Protein AF-A0A7D9L7H8-F1 (afdb_monomer)

Solvent-accessible surface area (backbone atoms only — not comparable to full-atom values): 5708 Å² total; per-residue (Å²): 134,52,70,75,46,74,48,76,42,89,43,93,89,48,101,55,62,46,80,47,74,44,66,66,73,86,78,79,76,75,74,87,61,72,47,82,42,65,43,63,89,78,50,50,68,67,62,48,52,49,53,62,71,68,48,75,65,71,64,38,76,75,47,91,46,71,69,55,27,49,51,47,47,52,51,58,51,46,55,56,42,43,75,47,30,37,79,42,80,45,113

Sequence (91 aa):
NNIKQTKVIPNSINDHDIVMSILALKKCRPKPGYVSVRSLKHYNKDSFCEDISNASWSVINNFENVNDCLNAFDLLFNEILDQHAPIRKVK

Radius of gyration: 28.12 Å; Cα contacts (8 Å, |Δi|>4): 87; chains: 1; bounding box: 55×36×68 Å

Nearest PDB structures (foldseek):
  6ysc-assembly1_B  TM=4.073E-01  e=9.030E+00  Homo sapiens
  8y81-assembly1_E  TM=3.322E-01  e=7.945E+00  Rattus norvegicus

pLDDT: mean 92.65, std 6.56, range [63.53, 98.5]

Mean predicted aligned error: 10.91 Å

Foldseek 3Di:
DQWPDWDWADDPVDPGTDTDTDGDDDDDDPDDDKDKDWAQPQADPVVLVVLVVPFPLVVLVVDPDPVVSVVVCCVRNVVSCCVRTNIDIDD

Secondary structure (DSSP, 8-state):
--EEEEEEE--SSSSSPEEEEEE----PPPPPP-EEEE--TT--HHHHHHHHHHS-GGGGGG-SSHHHHHHHHHHHHHHHHHHHS-EEEE-

Organism: Paramuricea clavata (NCBI:txid317549)

Structure (mmCIF, N/CA/C/O backbone):
data_AF-A0A7D9L7H8-F1
#
_entry.id   AF-A0A7D9L7H8-F1
#
loop_
_atom_site.group_PDB
_atom_site.id
_atom_site.type_symbol
_atom_site.label_atom_id
_atom_site.label_alt_id
_atom_site.label_comp_id
_atom_site.label_asym_id
_atom_site.label_entity_id
_atom_site.label_seq_id
_atom_site.pdbx_PDB_ins_code
_atom_site.Cartn_x
_atom_site.Cartn_y
_atom_site.Cartn_z
_atom_site.occupancy
_atom_site.B_iso_or_equiv
_atom_site.auth_seq_id
_atom_site.auth_comp_id
_atom_site.auth_asym_id
_atom_site.auth_atom_id
_atom_site.pdbx_PDB_model_num
ATOM 1 N N . ASN A 1 1 ? 40.311 -8.651 -25.814 1.00 63.53 1 ASN A N 1
ATOM 2 C CA . ASN A 1 1 ? 39.553 -8.235 -27.012 1.00 63.53 1 ASN A CA 1
ATOM 3 C C . ASN A 1 1 ? 38.319 -9.135 -27.114 1.00 63.53 1 ASN A C 1
ATOM 5 O O . ASN A 1 1 ? 38.496 -10.322 -27.341 1.00 63.53 1 ASN A O 1
ATO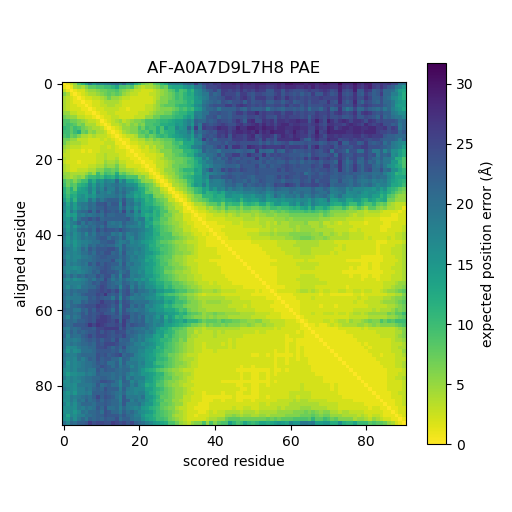M 9 N N . ASN A 1 2 ? 37.111 -8.630 -26.819 1.00 82.12 2 ASN A N 1
ATOM 10 C CA . ASN A 1 2 ? 35.873 -9.443 -26.728 1.00 82.12 2 ASN A CA 1
ATOM 11 C C . ASN A 1 2 ? 35.095 -9.507 -28.052 1.00 82.12 2 ASN A C 1
ATOM 13 O O . ASN A 1 2 ? 33.990 -10.045 -28.099 1.00 82.12 2 ASN A O 1
ATOM 17 N N . ILE A 1 3 ? 35.644 -8.925 -29.116 1.00 86.62 3 ILE A N 1
ATOM 18 C CA . ILE A 1 3 ? 35.043 -8.914 -30.445 1.00 86.62 3 ILE A CA 1
ATOM 19 C C . ILE A 1 3 ? 35.211 -10.306 -31.054 1.00 86.62 3 ILE A C 1
ATOM 21 O O . ILE A 1 3 ? 36.329 -10.783 -31.221 1.00 86.62 3 ILE A O 1
ATOM 25 N N . LYS A 1 4 ? 34.091 -10.961 -31.362 1.00 89.19 4 LYS A N 1
ATOM 26 C CA . LYS A 1 4 ? 34.066 -12.247 -32.071 1.00 89.19 4 LYS A CA 1
ATOM 27 C C . LYS A 1 4 ? 34.032 -12.065 -33.575 1.00 89.19 4 LYS A C 1
ATOM 29 O O . LYS A 1 4 ? 34.610 -12.864 -34.299 1.00 89.19 4 LYS A O 1
ATOM 34 N N . GLN A 1 5 ? 33.305 -11.055 -34.036 1.00 91.56 5 GLN A N 1
ATOM 35 C CA . GLN A 1 5 ? 33.111 -10.820 -35.456 1.00 91.56 5 GLN A CA 1
ATOM 36 C C . GLN A 1 5 ? 32.725 -9.370 -35.698 1.00 91.56 5 GLN A C 1
ATOM 38 O O . GLN A 1 5 ? 31.991 -8.786 -34.907 1.00 91.56 5 GLN A O 1
ATOM 43 N N . THR A 1 6 ? 33.171 -8.820 -36.816 1.00 92.31 6 THR A N 1
ATOM 44 C CA . THR A 1 6 ? 32.694 -7.551 -37.359 1.00 92.31 6 THR A CA 1
ATOM 45 C C . THR A 1 6 ? 32.108 -7.810 -38.742 1.00 92.31 6 THR A C 1
ATOM 47 O O . THR A 1 6 ? 32.562 -8.705 -39.458 1.00 92.31 6 THR A O 1
ATOM 50 N N . LYS A 1 7 ? 31.042 -7.092 -39.094 1.00 93.44 7 LYS A N 1
ATOM 51 C CA . LYS A 1 7 ? 30.387 -7.181 -40.402 1.00 93.44 7 LYS A CA 1
ATOM 52 C C . LYS A 1 7 ? 29.909 -5.807 -40.834 1.00 93.44 7 LYS A C 1
ATOM 54 O O . LYS A 1 7 ? 29.496 -5.005 -40.002 1.00 93.44 7 LYS A O 1
ATOM 59 N N . VAL A 1 8 ? 29.915 -5.596 -42.140 1.00 92.44 8 VAL A N 1
ATOM 60 C CA . VAL A 1 8 ? 29.228 -4.486 -42.792 1.00 92.44 8 VAL A CA 1
ATOM 61 C C . VAL A 1 8 ? 28.044 -5.089 -43.539 1.00 92.44 8 VAL A C 1
ATOM 63 O O . VAL A 1 8 ? 28.209 -6.082 -44.250 1.00 92.44 8 VAL A O 1
ATOM 66 N N . ILE A 1 9 ? 26.847 -4.568 -43.293 1.00 91.50 9 ILE A N 1
ATOM 67 C CA . ILE A 1 9 ? 25.599 -5.055 -43.877 1.00 91.50 9 ILE A CA 1
ATOM 68 C C . ILE A 1 9 ? 25.062 -3.946 -44.785 1.00 91.50 9 ILE A C 1
ATOM 70 O O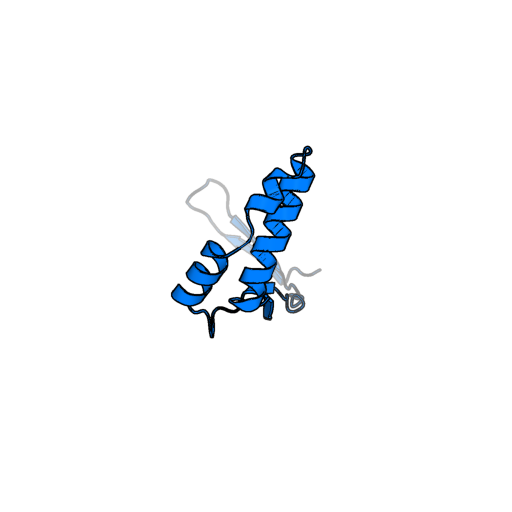 . ILE A 1 9 ? 24.787 -2.857 -44.273 1.00 91.50 9 ILE A O 1
ATOM 74 N N . PRO A 1 10 ? 24.894 -4.209 -46.093 1.00 89.12 10 PRO A N 1
ATOM 75 C CA . PRO A 1 10 ? 24.299 -3.248 -47.007 1.00 89.12 10 PRO A CA 1
ATOM 76 C C . PRO A 1 10 ? 22.912 -2.832 -46.530 1.00 89.12 10 PRO A C 1
ATOM 78 O O . PRO A 1 10 ? 22.098 -3.680 -46.152 1.00 89.12 10 PRO A O 1
ATOM 81 N N . ASN A 1 11 ? 22.647 -1.532 -46.545 1.00 85.56 11 ASN A N 1
ATOM 82 C CA . ASN A 1 11 ? 21.375 -0.971 -46.114 1.00 85.56 11 ASN A CA 1
ATOM 83 C C . ASN A 1 11 ? 20.741 -0.186 -47.261 1.00 85.56 11 ASN A C 1
ATOM 85 O O . ASN A 1 11 ? 21.382 0.666 -47.858 1.00 85.56 11 ASN A O 1
ATOM 89 N N . SER A 1 12 ? 19.472 -0.465 -47.558 1.00 83.12 12 SER A N 1
ATOM 90 C CA . SER A 1 12 ? 18.722 0.234 -48.608 1.00 83.12 12 SER A CA 1
ATOM 91 C C . SER A 1 12 ? 17.886 1.403 -48.080 1.00 83.12 12 SER A C 1
ATOM 93 O O . SER A 1 12 ? 17.204 2.060 -48.860 1.00 83.12 12 SER A O 1
ATOM 95 N N . ILE A 1 13 ? 17.873 1.622 -46.761 1.00 86.44 13 ILE A N 1
ATOM 96 C CA . ILE A 1 13 ? 17.043 2.641 -46.099 1.00 86.44 13 ILE A CA 1
ATOM 97 C C . ILE A 1 13 ? 17.827 3.950 -45.893 1.00 86.44 13 ILE A C 1
ATOM 99 O O . ILE A 1 13 ? 17.223 5.009 -45.759 1.00 86.44 13 ILE A O 1
ATOM 103 N N . ASN A 1 14 ? 19.162 3.890 -45.889 1.00 82.81 14 ASN A N 1
ATOM 104 C CA . ASN A 1 14 ? 20.048 5.049 -45.799 1.00 82.81 14 ASN A CA 1
ATOM 105 C C . ASN A 1 14 ? 21.203 4.912 -46.803 1.00 82.81 14 ASN A C 1
ATOM 107 O O . ASN A 1 14 ? 21.510 3.805 -47.232 1.00 82.81 14 ASN A O 1
ATOM 111 N N . ASP A 1 15 ? 21.887 6.008 -47.115 1.00 86.62 15 ASP A N 1
ATOM 112 C CA . ASP A 1 15 ? 23.105 6.046 -47.942 1.00 86.62 15 ASP A CA 1
ATOM 113 C C . ASP A 1 15 ? 24.363 5.490 -47.237 1.00 86.62 15 ASP A C 1
ATOM 115 O O . ASP A 1 15 ? 25.473 5.539 -47.772 1.00 86.62 15 ASP A O 1
ATOM 119 N N . HIS A 1 16 ? 24.192 4.930 -46.038 1.00 88.94 16 HIS A N 1
ATOM 120 C CA . HIS A 1 16 ? 25.249 4.309 -45.253 1.00 88.94 16 HIS A CA 1
ATOM 121 C C . HIS A 1 16 ? 24.940 2.848 -44.932 1.00 88.94 16 HIS A C 1
ATOM 123 O O . HIS A 1 16 ? 23.864 2.522 -44.414 1.00 88.94 16 HIS A O 1
ATOM 129 N N . ASP A 1 17 ? 25.944 1.995 -45.151 1.00 91.38 17 ASP A N 1
ATOM 130 C CA . ASP A 1 17 ? 25.944 0.602 -44.717 1.00 91.38 17 ASP A CA 1
ATOM 131 C C . ASP A 1 17 ? 25.964 0.487 -43.185 1.00 91.38 17 ASP A C 1
ATOM 133 O O . ASP A 1 17 ? 26.554 1.299 -42.466 1.00 91.38 17 ASP A O 1
ATOM 137 N N . ILE A 1 18 ? 25.348 -0.573 -42.661 1.00 91.06 18 ILE A N 1
ATOM 138 C CA . ILE A 1 18 ? 25.310 -0.849 -41.225 1.00 91.06 18 ILE A CA 1
ATOM 139 C C . ILE A 1 18 ? 26.610 -1.532 -40.813 1.00 91.06 18 ILE A C 1
ATOM 141 O O . ILE A 1 18 ? 26.893 -2.661 -41.217 1.00 91.06 18 ILE A O 1
ATOM 145 N N . VAL A 1 19 ? 27.370 -0.892 -39.929 1.00 92.06 19 VAL A N 1
ATOM 146 C CA . VAL A 1 19 ? 28.544 -1.505 -39.300 1.00 92.06 19 VAL A CA 1
ATOM 147 C C . VAL A 1 19 ? 28.125 -2.189 -38.000 1.00 92.06 19 VAL A C 1
ATOM 149 O O . VAL A 1 19 ? 27.635 -1.552 -37.069 1.00 92.06 19 VAL A O 1
ATOM 152 N N . MET A 1 20 ? 28.336 -3.502 -37.918 1.00 91.75 20 MET A N 1
ATOM 153 C CA . MET A 1 20 ? 27.981 -4.335 -36.769 1.00 91.75 20 MET A CA 1
ATOM 154 C C . MET A 1 20 ? 29.213 -5.034 -36.190 1.00 91.75 20 MET A C 1
ATOM 156 O O . MET A 1 20 ? 30.082 -5.517 -36.915 1.00 91.75 20 MET A O 1
ATOM 160 N N . SER A 1 21 ? 29.249 -5.166 -34.863 1.00 91.88 21 SER A N 1
ATOM 161 C CA . SER A 1 21 ? 30.209 -6.013 -34.150 1.00 91.88 21 SER A CA 1
ATOM 162 C C . SER A 1 21 ? 29.486 -6.973 -33.207 1.00 91.88 21 SER A C 1
ATOM 164 O O . SER A 1 21 ? 28.635 -6.565 -32.421 1.00 91.88 21 SER A O 1
ATOM 166 N N . ILE A 1 22 ? 29.848 -8.253 -33.259 1.00 91.75 22 ILE A N 1
ATOM 167 C CA . ILE A 1 22 ? 29.382 -9.295 -32.344 1.00 91.75 22 ILE A CA 1
ATOM 168 C C . ILE A 1 22 ? 30.401 -9.428 -31.217 1.00 91.75 22 ILE A C 1
ATOM 170 O O . ILE A 1 22 ? 31.581 -9.700 -31.452 1.00 91.75 22 ILE A O 1
ATOM 174 N N . LEU A 1 23 ? 29.934 -9.276 -29.981 1.00 91.94 23 LEU A N 1
ATOM 175 C CA . LEU A 1 23 ? 30.758 -9.321 -28.777 1.00 91.94 23 LEU A CA 1
ATOM 176 C C . LEU A 1 23 ? 30.478 -10.599 -27.976 1.00 91.94 23 LEU A C 1
ATOM 178 O O . LEU A 1 23 ? 29.329 -10.979 -27.757 1.00 91.94 23 LEU A O 1
ATOM 182 N N . ALA A 1 24 ? 31.531 -11.247 -27.482 1.00 88.25 24 ALA A N 1
ATOM 183 C CA . ALA A 1 24 ? 31.439 -12.290 -26.466 1.00 88.25 24 ALA A CA 1
ATOM 184 C C . ALA A 1 24 ? 31.452 -11.663 -25.074 1.00 88.25 24 ALA A C 1
ATOM 186 O O . ALA A 1 24 ? 32.509 -11.470 -24.474 1.00 88.25 24 ALA A O 1
ATOM 187 N N . LEU A 1 25 ? 30.274 -11.341 -24.553 1.00 85.81 25 LEU A N 1
ATOM 188 C CA . LEU A 1 25 ? 30.147 -10.782 -23.213 1.00 85.81 25 LEU A CA 1
ATOM 189 C C . LEU A 1 25 ? 29.811 -11.890 -22.211 1.00 85.81 25 LEU A C 1
ATOM 191 O O . LEU A 1 25 ? 28.875 -12.665 -22.414 1.00 85.81 25 LEU A O 1
ATOM 195 N N . LYS A 1 26 ? 30.551 -11.957 -21.099 1.00 83.00 26 LYS A N 1
ATOM 196 C CA . LYS A 1 26 ? 30.120 -12.725 -19.925 1.00 83.00 26 LYS A CA 1
ATOM 197 C C . LYS A 1 26 ? 28.996 -11.940 -19.248 1.00 83.00 26 LYS A C 1
ATOM 199 O O . LYS A 1 26 ? 29.242 -10.874 -18.691 1.00 83.00 26 LYS A O 1
ATOM 204 N N . LYS A 1 27 ? 27.763 -12.447 -19.297 1.00 77.31 27 LYS A N 1
ATOM 205 C CA . LYS A 1 27 ? 26.638 -11.844 -18.572 1.00 77.31 27 LYS A CA 1
ATOM 206 C C . LYS A 1 27 ? 26.753 -12.210 -17.092 1.00 77.31 27 LYS A C 1
ATOM 208 O O . LYS A 1 27 ? 26.498 -13.354 -16.723 1.00 77.31 27 LYS A O 1
ATOM 213 N N . CYS A 1 28 ? 27.125 -11.253 -16.243 1.00 78.56 28 CYS A N 1
ATOM 214 C CA . CYS A 1 28 ? 26.981 -11.432 -14.800 1.00 78.56 28 CYS A CA 1
ATOM 215 C C . CYS A 1 28 ? 25.496 -11.633 -14.486 1.00 78.56 28 CYS A C 1
ATOM 217 O O . CYS A 1 28 ? 24.661 -10.805 -14.852 1.00 78.56 28 CYS A O 1
ATOM 219 N N . ARG A 1 29 ? 25.154 -12.743 -13.825 1.00 78.19 29 ARG A N 1
ATOM 220 C CA . ARG A 1 29 ? 23.800 -12.944 -13.311 1.00 78.19 29 ARG A CA 1
ATOM 221 C C . ARG A 1 29 ? 23.598 -11.927 -12.182 1.00 78.19 29 ARG A C 1
ATOM 223 O O . ARG A 1 29 ? 24.358 -11.992 -11.212 1.00 78.19 29 ARG A O 1
ATOM 230 N N . PRO A 1 30 ? 22.641 -10.986 -12.287 1.00 76.69 30 PRO A N 1
ATOM 231 C CA . PRO A 1 30 ? 22.354 -10.100 -11.170 1.00 76.69 30 PRO A CA 1
ATOM 232 C C . PRO A 1 30 ? 21.967 -10.957 -9.964 1.00 76.69 30 PRO A C 1
ATOM 234 O O . PRO A 1 30 ? 21.321 -12.002 -10.112 1.00 76.69 30 PRO A O 1
ATOM 237 N N . LYS A 1 31 ? 22.415 -10.548 -8.773 1.00 80.88 31 LYS A N 1
ATOM 238 C CA . LYS A 1 31 ? 21.992 -11.205 -7.534 1.00 80.88 31 LYS A CA 1
ATOM 239 C C . LYS A 1 31 ? 20.457 -11.177 -7.482 1.00 80.88 31 LYS A C 1
ATOM 241 O O . LYS A 1 31 ? 19.882 -10.182 -7.925 1.00 80.88 31 LYS A O 1
ATOM 246 N N . PRO A 1 32 ? 19.796 -12.234 -6.976 1.00 80.81 32 PRO A N 1
ATOM 247 C CA . PRO A 1 32 ? 18.353 -12.202 -6.783 1.00 80.81 32 PRO A CA 1
ATOM 248 C C . PRO A 1 32 ? 17.983 -10.955 -5.978 1.00 80.81 32 PRO A C 1
ATOM 250 O O . PRO A 1 32 ? 18.508 -10.756 -4.881 1.00 80.81 32 PRO A O 1
ATOM 253 N N . GLY A 1 33 ? 17.148 -10.102 -6.566 1.00 85.81 33 GLY A N 1
ATOM 254 C CA . GLY A 1 33 ? 16.564 -8.973 -5.861 1.00 85.81 33 GLY A CA 1
ATOM 255 C C . GLY A 1 33 ? 15.478 -9.490 -4.931 1.00 85.81 33 GLY A C 1
ATOM 256 O O . GLY A 1 33 ? 14.791 -10.449 -5.261 1.00 85.81 33 GLY A O 1
ATOM 257 N N . TYR A 1 34 ? 15.338 -8.868 -3.770 1.00 89.25 34 TYR A N 1
ATOM 258 C CA . TYR A 1 34 ? 14.158 -9.062 -2.942 1.00 89.25 34 TYR A CA 1
ATOM 259 C C . TYR A 1 34 ? 13.299 -7.819 -3.075 1.00 89.25 34 TYR A C 1
ATOM 261 O O . TYR A 1 34 ? 13.823 -6.705 -3.012 1.00 89.25 34 TYR A O 1
ATOM 269 N N . VAL A 1 35 ? 11.994 -8.008 -3.227 1.00 91.44 35 VAL A N 1
ATOM 270 C CA . VAL A 1 35 ? 11.022 -6.918 -3.153 1.00 91.44 35 VAL A CA 1
ATOM 271 C C . VAL A 1 35 ? 10.125 -7.136 -1.939 1.00 91.44 35 VAL A C 1
ATOM 273 O O . VAL A 1 35 ? 9.732 -8.264 -1.628 1.00 91.44 35 VAL A O 1
ATOM 276 N N . SER A 1 36 ? 9.857 -6.059 -1.205 1.00 94.31 36 SER A N 1
ATOM 277 C CA . SER A 1 36 ? 8.911 -6.067 -0.090 1.00 94.31 36 SER A CA 1
ATOM 278 C C . SER A 1 36 ? 7.512 -5.845 -0.646 1.00 94.31 36 SER A C 1
ATOM 280 O O . SER A 1 36 ? 7.273 -4.862 -1.342 1.00 94.31 36 SER A O 1
ATOM 282 N N . VAL A 1 37 ? 6.592 -6.758 -0.349 1.00 95.12 37 VAL A N 1
ATOM 283 C CA . VAL A 1 37 ? 5.187 -6.677 -0.768 1.00 95.12 37 VAL A CA 1
ATOM 284 C C . VAL A 1 37 ? 4.286 -6.916 0.432 1.00 95.12 37 VAL A C 1
ATOM 286 O O . VAL A 1 37 ? 4.665 -7.636 1.353 1.00 95.12 37 VAL A O 1
ATOM 289 N N . ARG A 1 38 ? 3.069 -6.379 0.410 1.00 96.06 38 ARG A N 1
ATOM 290 C CA . ARG A 1 38 ? 2.035 -6.753 1.381 1.00 96.06 38 ARG A CA 1
ATOM 291 C C . ARG A 1 38 ? 1.336 -8.036 0.938 1.00 96.06 38 ARG A C 1
ATOM 293 O O . ARG A 1 38 ? 1.046 -8.234 -0.243 1.00 96.06 38 ARG A O 1
ATOM 300 N N . SER A 1 39 ? 1.129 -8.958 1.870 1.00 95.81 39 SER A N 1
ATOM 301 C CA . SER A 1 39 ? 0.469 -10.235 1.609 1.00 95.81 39 SER A CA 1
ATOM 302 C C . SER A 1 39 ? -1.043 -10.091 1.728 1.00 95.81 39 SER A C 1
ATOM 304 O O . SER A 1 39 ? -1.547 -9.913 2.826 1.00 95.81 39 SER A O 1
ATOM 306 N N . LEU A 1 40 ? -1.772 -10.273 0.625 1.00 95.69 40 LEU A N 1
ATOM 30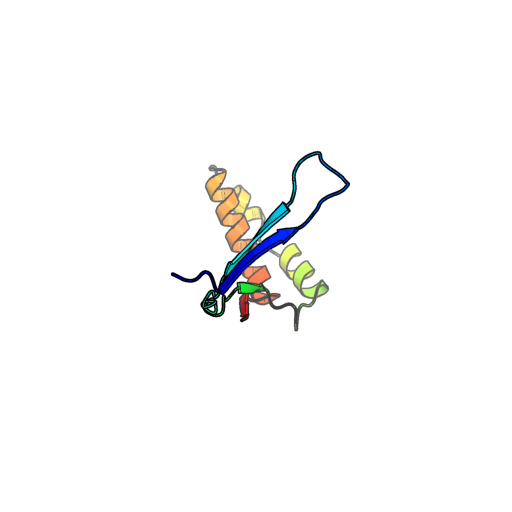7 C CA . LEU A 1 40 ? -3.244 -10.264 0.623 1.00 95.69 40 LEU A CA 1
ATOM 308 C C . LEU A 1 40 ? -3.871 -11.661 0.762 1.00 95.69 40 LEU A C 1
ATOM 310 O O . LEU A 1 40 ? -5.069 -11.827 0.575 1.00 95.69 40 LEU A O 1
ATOM 314 N N . LYS A 1 41 ? -3.071 -12.689 1.075 1.00 95.19 41 LYS A N 1
ATOM 315 C CA . LYS A 1 41 ? -3.515 -14.096 1.092 1.00 95.19 41 LYS A CA 1
ATOM 316 C C . LYS A 1 41 ? -4.719 -14.354 2.013 1.00 95.19 41 LYS A C 1
ATOM 318 O O . LYS A 1 41 ? -5.537 -15.207 1.697 1.00 95.19 41 LYS A O 1
ATOM 323 N N . HIS A 1 42 ? -4.798 -13.643 3.134 1.00 94.62 42 HIS A N 1
ATOM 324 C CA . HIS A 1 42 ? -5.895 -13.743 4.103 1.00 94.62 42 HIS A CA 1
ATOM 325 C C . HIS A 1 42 ? -6.569 -12.384 4.326 1.00 94.62 42 HIS A C 1
ATOM 327 O O . HIS A 1 42 ? -7.133 -12.141 5.385 1.00 94.62 42 HIS A O 1
ATOM 333 N N . TYR A 1 43 ? -6.467 -11.484 3.345 1.00 97.38 43 TYR A N 1
ATOM 334 C CA . TYR A 1 43 ? -7.080 -10.169 3.442 1.00 97.38 43 TYR A CA 1
ATOM 335 C C . TYR A 1 43 ? -8.605 -10.305 3.442 1.00 97.38 43 TYR A C 1
ATOM 337 O O . TYR A 1 43 ? -9.179 -10.875 2.511 1.00 97.38 43 TYR A O 1
ATOM 345 N N . ASN A 1 44 ? -9.249 -9.760 4.471 1.00 98.12 44 ASN A N 1
ATOM 346 C CA . ASN A 1 44 ? -10.694 -9.613 4.536 1.00 98.12 44 ASN A CA 1
ATOM 347 C C . ASN A 1 44 ? -11.035 -8.125 4.431 1.00 98.12 44 ASN A C 1
ATOM 349 O O . ASN A 1 44 ? -10.664 -7.329 5.291 1.00 98.12 44 ASN A O 1
ATOM 353 N N . LYS A 1 45 ? -11.739 -7.756 3.359 1.00 97.44 45 LYS A N 1
ATOM 354 C CA . LYS A 1 45 ? -12.110 -6.365 3.099 1.00 97.44 45 LYS A CA 1
ATOM 355 C C . LYS A 1 45 ? -13.029 -5.803 4.181 1.00 97.44 45 LYS A C 1
ATOM 357 O O . LYS A 1 45 ? -12.816 -4.673 4.603 1.00 97.44 45 LYS A O 1
ATOM 362 N N . ASP A 1 46 ? -14.030 -6.567 4.600 1.00 98.38 46 ASP A N 1
ATOM 363 C CA . ASP A 1 46 ? -15.048 -6.088 5.532 1.00 98.38 46 ASP A CA 1
ATOM 364 C C . ASP A 1 46 ? -14.428 -5.852 6.911 1.00 98.38 46 ASP A C 1
ATOM 366 O O . ASP A 1 46 ? -14.592 -4.771 7.465 1.00 98.38 46 ASP A O 1
ATOM 370 N N . SER A 1 47 ? -13.603 -6.790 7.393 1.00 98.12 47 SER A N 1
ATOM 371 C CA . SER A 1 47 ? -12.858 -6.626 8.649 1.00 98.12 47 SER A CA 1
ATOM 372 C C . SER A 1 47 ? -11.859 -5.466 8.592 1.00 98.12 47 SER A C 1
ATOM 374 O O . SER A 1 47 ? -11.737 -4.709 9.548 1.00 98.12 47 SER A O 1
ATOM 376 N N . PHE A 1 48 ? -11.164 -5.276 7.465 1.00 98.19 48 PHE A N 1
ATOM 377 C CA . PHE A 1 48 ? -10.273 -4.126 7.296 1.00 98.19 48 PHE A CA 1
ATOM 378 C C . PHE A 1 48 ? -11.041 -2.799 7.332 1.00 98.19 48 PHE A C 1
ATOM 380 O O . PHE A 1 48 ? -10.622 -1.852 7.994 1.00 98.19 48 PHE A O 1
ATOM 387 N N . CYS A 1 49 ? -12.168 -2.713 6.619 1.00 98.19 49 CYS A N 1
ATOM 388 C CA . CYS A 1 49 ? -13.013 -1.522 6.617 1.00 98.19 49 CYS A CA 1
ATOM 389 C C . CYS A 1 49 ? -13.620 -1.243 7.998 1.00 98.19 49 CYS A C 1
ATOM 391 O O . CYS A 1 49 ? -13.730 -0.076 8.375 1.00 98.19 49 CYS A O 1
ATOM 393 N N . GLU A 1 50 ? -13.991 -2.284 8.743 1.00 98.50 50 GLU A N 1
ATOM 394 C CA . GLU A 1 50 ? -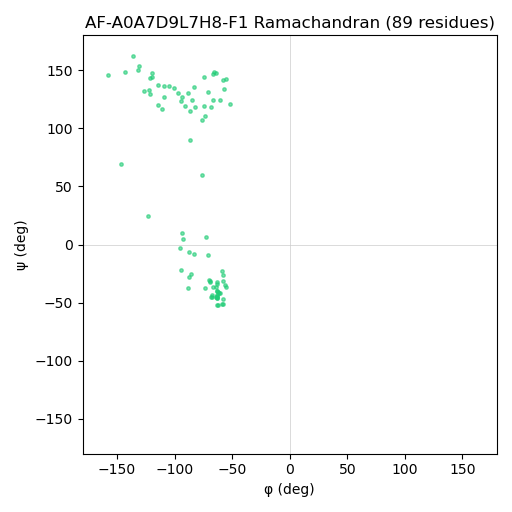14.468 -2.178 10.121 1.00 98.50 50 GLU A CA 1
ATOM 395 C C . GLU A 1 50 ? -13.388 -1.591 11.039 1.00 98.50 50 GLU A C 1
ATOM 397 O O . GLU A 1 50 ? -13.631 -0.563 11.672 1.00 98.50 50 GLU A O 1
ATOM 402 N N . ASP A 1 51 ? -12.173 -2.148 11.036 1.00 98.38 51 ASP A N 1
ATOM 403 C CA . ASP A 1 51 ? -11.069 -1.652 11.871 1.00 98.38 51 ASP A CA 1
ATOM 404 C C . ASP A 1 51 ? -10.667 -0.217 11.510 1.00 98.38 51 ASP A C 1
ATOM 406 O O . ASP A 1 51 ? -10.456 0.614 12.392 1.00 98.38 51 ASP A O 1
ATOM 410 N N . ILE A 1 52 ? -10.632 0.117 10.214 1.00 97.75 52 ILE A N 1
ATOM 411 C CA . ILE A 1 52 ? -10.399 1.492 9.748 1.00 97.75 52 ILE A CA 1
ATOM 412 C C . ILE A 1 52 ? -11.501 2.437 10.234 1.00 97.75 52 ILE A C 1
ATOM 414 O O . ILE A 1 52 ? -11.201 3.553 10.650 1.00 97.75 52 ILE A O 1
ATOM 418 N N . SER A 1 53 ? -12.768 2.022 10.196 1.00 97.75 53 SER A N 1
ATOM 419 C CA . SER A 1 53 ? -13.886 2.872 10.635 1.00 97.75 53 SER A CA 1
ATOM 420 C C . SER A 1 53 ? -13.884 3.092 12.149 1.00 97.75 53 SER A C 1
ATOM 422 O O . SER A 1 53 ? -14.288 4.157 12.613 1.00 97.75 53 SER A O 1
ATOM 424 N N . ASN A 1 54 ? -13.404 2.102 12.902 1.00 97.69 54 ASN A N 1
ATOM 425 C CA . ASN A 1 54 ? -13.330 2.127 14.361 1.00 97.69 54 ASN A CA 1
ATOM 426 C C . ASN A 1 54 ? -12.040 2.761 14.906 1.00 97.69 54 ASN A C 1
ATOM 428 O O . ASN A 1 54 ? -11.910 2.935 16.118 1.00 97.69 54 ASN A O 1
ATOM 432 N N . ALA A 1 55 ? -11.080 3.105 14.046 1.00 97.44 55 ALA A N 1
ATOM 433 C CA . ALA A 1 55 ? -9.816 3.679 14.481 1.00 97.44 55 ALA A CA 1
ATOM 434 C C . ALA A 1 55 ? -9.996 5.078 15.099 1.00 97.44 55 ALA A C 1
ATOM 436 O O . ALA A 1 55 ? -10.827 5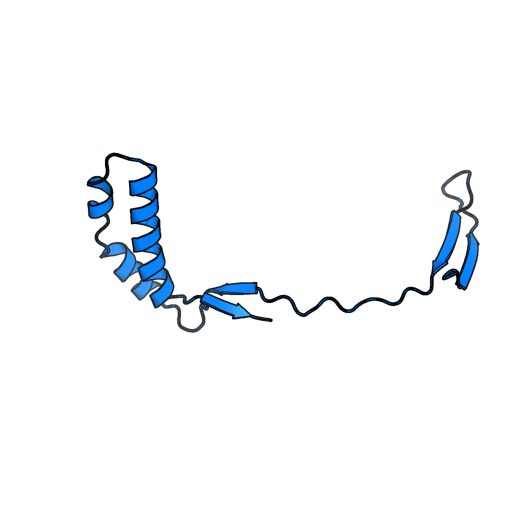.884 14.674 1.00 97.44 55 ALA A O 1
ATOM 437 N N . SER A 1 56 ? -9.162 5.396 16.089 1.00 96.00 56 SER A N 1
ATOM 438 C CA . SER A 1 56 ? -9.197 6.664 16.832 1.00 96.00 56 SER A CA 1
ATOM 439 C C . SER A 1 56 ? -8.598 7.840 16.046 1.00 96.00 56 SER A C 1
ATOM 441 O O . SER A 1 56 ? -7.651 8.485 16.497 1.00 96.00 56 SER A O 1
ATOM 443 N N . TRP A 1 57 ? -9.157 8.156 14.873 1.00 96.94 57 TRP A N 1
ATOM 444 C CA . TRP A 1 57 ? -8.670 9.225 13.985 1.00 96.94 57 TRP A CA 1
ATOM 445 C C . TRP A 1 57 ? -8.631 10.607 14.641 1.00 96.94 57 TRP A C 1
ATOM 447 O O . TRP A 1 57 ? -7.822 11.452 14.264 1.00 96.94 57 TRP A O 1
ATOM 457 N N . SER A 1 58 ? -9.472 10.835 15.653 1.00 96.25 58 SER A N 1
ATOM 458 C CA . SER A 1 58 ? -9.515 12.089 16.410 1.00 96.25 58 SER A CA 1
ATOM 459 C C . SER A 1 58 ? -8.186 12.442 17.084 1.00 96.25 58 SER A C 1
ATOM 461 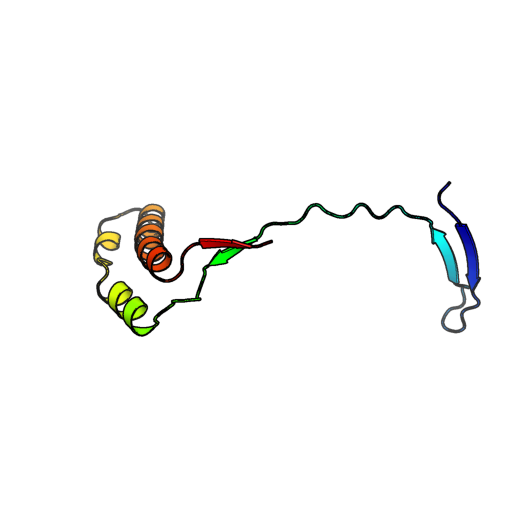O O . SER A 1 58 ? -7.941 13.623 17.315 1.00 96.25 58 SER A O 1
ATOM 463 N N . VAL A 1 59 ? -7.307 11.463 17.336 1.00 94.25 59 VAL A N 1
ATOM 464 C CA . VAL A 1 59 ? -5.955 11.690 17.875 1.00 94.25 59 VAL A CA 1
ATOM 465 C C . VAL A 1 59 ? -5.131 12.623 16.984 1.00 94.25 59 VAL A C 1
ATOM 467 O O . VAL A 1 59 ? -4.337 13.401 17.504 1.00 94.25 59 VAL A O 1
ATOM 470 N N . ILE A 1 60 ? -5.353 12.607 15.665 1.00 96.81 60 ILE A N 1
ATOM 471 C CA . ILE A 1 60 ? -4.631 13.459 14.707 1.00 96.81 60 ILE A CA 1
ATOM 472 C C . ILE A 1 60 ? -4.911 14.948 14.968 1.00 96.81 60 ILE A C 1
ATOM 474 O O . ILE A 1 60 ? -4.024 15.780 14.803 1.00 96.81 60 ILE A O 1
ATOM 478 N N . ASN A 1 61 ? -6.111 15.291 15.444 1.00 95.38 61 ASN A N 1
ATOM 479 C CA . ASN A 1 61 ? -6.500 16.681 15.706 1.00 95.38 61 ASN A CA 1
ATOM 480 C C . ASN A 1 61 ? -5.786 17.298 16.919 1.00 95.38 61 ASN A C 1
ATOM 482 O O . ASN A 1 61 ? -5.913 18.498 17.149 1.00 95.38 61 ASN A O 1
ATOM 486 N N . ASN A 1 62 ? -5.061 16.496 17.702 1.00 95.31 62 ASN A N 1
ATOM 487 C CA . ASN A 1 62 ? -4.330 16.973 18.874 1.00 95.31 62 ASN A CA 1
ATOM 488 C C . ASN A 1 62 ? -2.955 17.563 18.525 1.00 95.31 62 ASN A C 1
ATOM 490 O O . ASN A 1 62 ? -2.292 18.103 19.409 1.00 95.31 62 ASN A O 1
ATOM 494 N N . PHE A 1 63 ? -2.503 17.435 17.276 1.00 96.31 63 PHE A N 1
ATOM 495 C CA . PHE A 1 63 ? -1.191 17.910 16.847 1.00 96.31 63 PHE A CA 1
ATOM 496 C C . PHE A 1 63 ? -1.306 19.250 16.113 1.00 96.31 63 PHE A C 1
ATOM 498 O O . PHE A 1 63 ? -2.145 19.428 15.234 1.00 96.31 63 PHE A O 1
ATOM 505 N N . GLU A 1 64 ? -0.432 20.197 16.459 1.00 95.56 64 GLU A N 1
ATOM 506 C CA . GLU A 1 64 ? -0.378 21.518 15.811 1.00 95.56 64 GLU A CA 1
ATOM 507 C C . GLU A 1 64 ? 0.496 21.515 14.544 1.00 95.56 64 GLU A C 1
ATOM 509 O O . GLU A 1 64 ? 0.308 22.326 13.637 1.00 95.56 64 GLU A O 1
ATOM 514 N N . ASN A 1 65 ? 1.464 20.599 14.467 1.00 97.38 65 ASN A N 1
ATOM 515 C CA . ASN A 1 65 ? 2.391 20.481 13.350 1.00 97.38 65 ASN A CA 1
ATOM 516 C C . ASN A 1 65 ? 1.871 19.476 12.314 1.00 97.38 65 ASN A C 1
ATOM 518 O O . ASN A 1 65 ? 1.629 18.313 12.624 1.00 97.38 65 ASN A O 1
ATOM 522 N N . VAL A 1 66 ? 1.797 19.902 11.051 1.00 97.12 66 VAL A N 1
ATOM 523 C CA . VAL A 1 66 ? 1.363 19.067 9.917 1.00 97.12 66 VAL A CA 1
ATOM 524 C C . VAL A 1 66 ? 2.186 17.781 9.777 1.00 97.12 66 VAL A C 1
ATOM 526 O O . VAL A 1 66 ? 1.637 16.737 9.431 1.00 97.12 66 VAL A O 1
ATOM 529 N N . ASN A 1 67 ? 3.489 17.832 10.058 1.00 98.00 67 ASN A N 1
ATOM 530 C CA . ASN A 1 67 ? 4.356 16.659 10.005 1.00 98.00 67 ASN A CA 1
ATOM 531 C C . ASN A 1 67 ? 3.993 15.633 11.090 1.00 98.00 67 ASN A C 1
ATOM 533 O O . ASN A 1 67 ? 4.025 14.431 10.835 1.00 98.00 67 ASN A O 1
ATOM 537 N N . ASP A 1 68 ? 3.596 16.103 12.272 1.00 97.56 68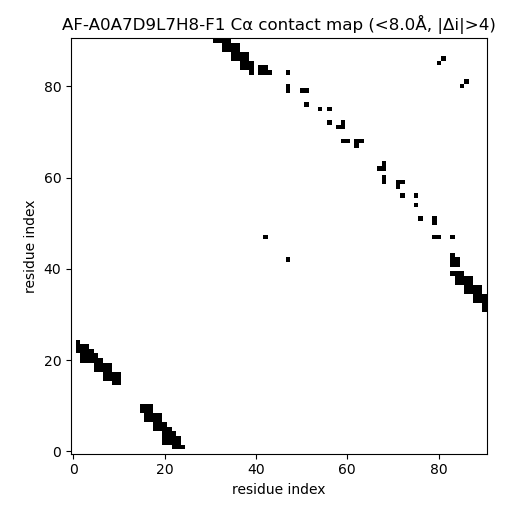 ASP A N 1
ATOM 538 C CA . ASP A 1 68 ? 3.173 15.236 13.371 1.00 97.56 68 ASP A CA 1
ATOM 539 C C . ASP A 1 68 ? 1.784 14.646 13.099 1.00 97.56 68 ASP A C 1
ATOM 541 O O . ASP A 1 68 ? 1.575 13.456 13.334 1.00 97.56 68 ASP A O 1
ATOM 545 N N . CYS A 1 69 ? 0.870 15.422 12.499 1.00 97.75 69 CYS A N 1
ATOM 546 C CA . CYS A 1 69 ? -0.415 14.913 12.009 1.00 97.75 69 CYS A CA 1
ATOM 547 C C . CYS A 1 69 ? -0.228 13.779 10.993 1.00 97.75 69 CYS A C 1
ATOM 549 O O . CYS A 1 69 ? -0.883 12.740 11.093 1.00 97.75 69 CYS A O 1
ATOM 551 N N . LEU A 1 70 ? 0.674 13.973 10.023 1.00 97.88 70 LEU A N 1
ATOM 552 C CA . LEU A 1 70 ? 0.981 12.967 9.007 1.00 97.88 70 LEU A CA 1
ATOM 553 C C . LEU A 1 70 ? 1.583 11.711 9.640 1.00 97.88 70 LEU A C 1
ATOM 555 O O . LEU A 1 70 ? 1.134 10.607 9.349 1.00 97.88 70 LEU A O 1
ATOM 559 N N . ASN A 1 71 ? 2.541 11.874 10.552 1.00 97.69 71 ASN A N 1
ATOM 560 C CA . ASN A 1 71 ? 3.150 10.746 11.248 1.00 97.69 71 ASN A CA 1
ATOM 561 C C . ASN A 1 71 ? 2.127 9.965 12.093 1.00 97.69 71 ASN A C 1
ATOM 563 O O . ASN A 1 71 ? 2.132 8.737 12.088 1.00 97.69 71 ASN A O 1
ATOM 567 N N . ALA A 1 72 ? 1.217 10.657 12.786 1.00 97.62 72 ALA A N 1
ATOM 568 C CA . ALA A 1 72 ? 0.150 10.016 13.551 1.00 97.62 72 ALA A CA 1
ATOM 569 C C . ALA A 1 72 ? -0.808 9.224 12.648 1.00 97.62 72 ALA A C 1
ATOM 571 O O . ALA A 1 72 ? -1.150 8.086 12.972 1.00 97.62 72 ALA A O 1
ATOM 572 N N . PHE A 1 73 ? -1.199 9.794 11.503 1.00 98.00 73 PHE A N 1
ATOM 573 C CA . PHE A 1 73 ? -1.986 9.085 10.493 1.00 98.00 73 PHE A CA 1
ATOM 574 C C . PHE A 1 73 ? -1.257 7.836 9.988 1.00 98.00 73 PHE A C 1
ATOM 576 O O . PHE A 1 73 ? -1.836 6.750 9.998 1.00 98.00 73 PHE A O 1
ATOM 583 N N . ASP A 1 74 ? 0.007 7.982 9.582 1.00 97.81 74 ASP A N 1
ATOM 584 C CA . ASP A 1 74 ? 0.797 6.891 9.017 1.00 97.81 74 ASP A CA 1
ATOM 585 C C . ASP A 1 74 ? 0.954 5.743 10.013 1.00 97.81 74 ASP A C 1
ATOM 587 O O . ASP A 1 74 ? 0.809 4.584 9.625 1.00 97.81 74 ASP A O 1
ATOM 591 N N . LEU A 1 75 ? 1.206 6.041 11.290 1.00 97.44 75 LEU A N 1
ATOM 592 C CA . LEU A 1 75 ? 1.304 5.024 12.336 1.00 97.44 75 LEU A CA 1
ATOM 593 C C . LEU A 1 75 ? -0.021 4.277 12.521 1.00 97.44 75 LEU A C 1
ATOM 595 O O . LEU A 1 75 ? -0.035 3.051 12.437 1.00 97.44 75 LEU A O 1
ATOM 599 N N . LEU A 1 76 ? -1.128 5.005 12.704 1.00 97.69 76 LEU A N 1
ATOM 600 C CA . LEU A 1 76 ? -2.444 4.408 12.959 1.00 97.69 76 LEU A CA 1
ATOM 601 C C . LEU A 1 76 ? -2.919 3.558 11.769 1.00 97.69 76 LEU A C 1
ATOM 603 O O . LEU A 1 76 ? -3.390 2.432 11.925 1.00 97.69 76 LEU A O 1
ATOM 607 N N . PHE A 1 77 ? -2.762 4.090 10.555 1.00 98.00 77 PHE A N 1
ATOM 608 C CA . PHE A 1 77 ? -3.161 3.405 9.333 1.00 98.00 77 PHE A CA 1
ATOM 609 C C . PHE A 1 77 ? -2.294 2.172 9.064 1.00 98.00 77 PHE A C 1
ATOM 611 O O . PHE A 1 77 ? -2.828 1.110 8.737 1.00 98.00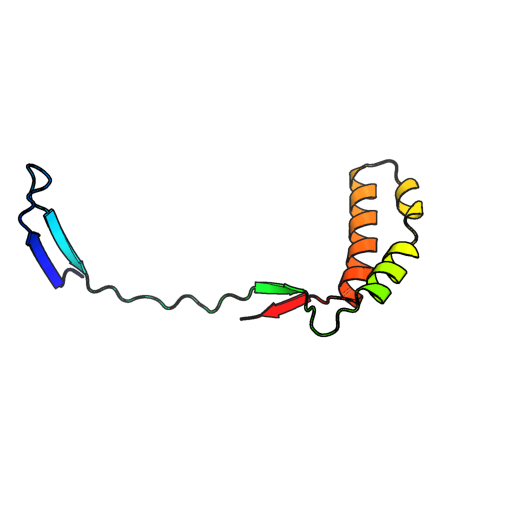 77 PHE A O 1
ATOM 618 N N . ASN A 1 78 ? -0.965 2.285 9.198 1.00 97.38 78 ASN A N 1
ATOM 619 C CA . ASN A 1 78 ? -0.080 1.149 8.947 1.00 97.38 78 ASN A CA 1
ATOM 620 C C . ASN A 1 78 ? -0.206 0.064 10.014 1.00 97.38 78 ASN A C 1
ATOM 622 O O . ASN A 1 78 ? -0.064 -1.099 9.658 1.00 97.38 78 ASN A O 1
ATOM 626 N N . GLU A 1 79 ? -0.526 0.402 11.265 1.00 97.44 79 GLU A N 1
ATOM 627 C CA . GLU A 1 79 ? -0.812 -0.595 12.301 1.00 97.44 79 GLU A CA 1
ATOM 628 C C . GLU A 1 79 ? -1.967 -1.510 11.875 1.00 97.44 79 GLU A C 1
ATOM 630 O O . GLU A 1 79 ? -1.808 -2.731 11.836 1.00 97.44 79 GLU A O 1
ATOM 635 N N . ILE A 1 80 ? -3.095 -0.926 11.455 1.00 98.06 80 ILE A N 1
ATOM 636 C CA . ILE A 1 80 ? -4.253 -1.683 10.956 1.00 98.06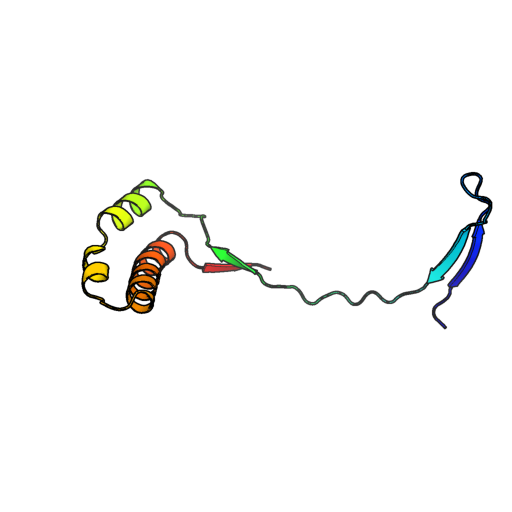 80 ILE A CA 1
ATOM 637 C C . ILE A 1 80 ? -3.876 -2.441 9.678 1.00 98.06 80 ILE A C 1
ATOM 639 O O . ILE A 1 80 ? -4.158 -3.633 9.530 1.00 98.06 80 ILE A O 1
ATOM 643 N N . LEU A 1 81 ? -3.189 -1.779 8.747 1.00 97.06 81 LEU A N 1
ATOM 644 C CA . LEU A 1 81 ? -2.792 -2.395 7.485 1.00 97.06 81 LEU A CA 1
ATOM 645 C C . LEU A 1 81 ? -1.825 -3.574 7.680 1.00 97.06 81 LEU A C 1
ATOM 647 O O . LEU A 1 81 ? -1.887 -4.537 6.917 1.00 97.06 81 LEU A O 1
ATOM 651 N N . ASP A 1 82 ? -0.947 -3.531 8.680 1.00 97.00 82 ASP A N 1
ATOM 652 C CA . ASP A 1 82 ? -0.013 -4.609 9.005 1.00 97.00 82 ASP A CA 1
ATOM 653 C C . ASP A 1 82 ? -0.732 -5.842 9.570 1.00 97.00 82 ASP A C 1
ATOM 655 O O . ASP A 1 82 ? -0.315 -6.962 9.261 1.00 97.00 82 ASP A O 1
ATOM 659 N N . GLN A 1 83 ? -1.840 -5.663 10.303 1.00 97.25 83 GLN A N 1
ATOM 660 C CA . GLN A 1 83 ? -2.677 -6.778 10.767 1.00 97.25 83 GLN A CA 1
ATOM 661 C C . GLN A 1 83 ? -3.387 -7.489 9.606 1.00 97.25 83 GLN A C 1
ATOM 663 O O . GLN A 1 83 ? -3.408 -8.719 9.538 1.00 97.25 83 GLN A O 1
ATOM 668 N N . HIS A 1 84 ? -3.937 -6.721 8.659 1.00 98.00 84 HIS A N 1
ATOM 669 C CA . HIS A 1 84 ? -4.744 -7.264 7.554 1.00 98.00 84 HIS A CA 1
ATOM 670 C C . HIS A 1 84 ? -3.928 -7.677 6.326 1.00 98.00 84 HIS A C 1
ATOM 672 O O . HIS A 1 84 ? -4.339 -8.549 5.556 1.00 98.00 84 HIS A O 1
ATOM 678 N N . ALA A 1 85 ? -2.780 -7.040 6.111 1.00 97.56 85 ALA A N 1
ATOM 679 C CA . ALA A 1 85 ? -1.949 -7.205 4.924 1.00 97.56 85 ALA A CA 1
ATOM 680 C C . ALA A 1 85 ? -0.449 -7.070 5.267 1.00 97.56 85 ALA A C 1
ATOM 682 O O . ALA A 1 85 ? 0.211 -6.113 4.836 1.00 97.56 85 ALA A O 1
ATOM 683 N N . PRO A 1 86 ? 0.130 -8.035 6.005 1.00 97.12 86 PRO A N 1
ATOM 684 C CA . PRO A 1 86 ? 1.490 -7.937 6.524 1.00 97.12 86 PRO A CA 1
ATOM 685 C C . PRO A 1 86 ? 2.543 -7.889 5.415 1.00 97.12 86 PRO A C 1
ATOM 687 O O . PRO A 1 86 ? 2.410 -8.521 4.358 1.00 97.12 86 PRO A O 1
ATOM 690 N N . ILE A 1 87 ? 3.632 -7.166 5.678 1.00 96.25 87 ILE A N 1
ATOM 691 C CA . ILE A 1 87 ? 4.775 -7.071 4.768 1.00 96.25 87 ILE A CA 1
ATOM 692 C C . ILE A 1 87 ? 5.532 -8.404 4.746 1.00 96.25 87 ILE A C 1
ATOM 694 O O . ILE A 1 87 ? 5.905 -8.960 5.777 1.00 96.25 87 ILE A O 1
ATOM 698 N N . ARG A 1 88 ? 5.827 -8.896 3.543 1.00 94.31 88 ARG A N 1
ATOM 699 C CA . ARG A 1 88 ? 6.695 -10.050 3.302 1.00 94.31 88 ARG A CA 1
ATOM 700 C C . ARG A 1 88 ? 7.724 -9.742 2.224 1.00 94.31 88 ARG A C 1
ATOM 702 O O . ARG A 1 88 ? 7.468 -8.982 1.292 1.00 94.31 88 ARG A O 1
ATOM 709 N N . LYS A 1 89 ? 8.883 -10.388 2.318 1.00 93.81 89 LYS A N 1
ATOM 710 C CA . LYS A 1 89 ? 9.902 -10.357 1.264 1.00 93.81 89 LYS A CA 1
ATOM 711 C C . LYS A 1 89 ? 9.639 -11.479 0.269 1.00 93.81 89 LYS A C 1
ATOM 713 O O . LYS A 1 89 ? 9.470 -12.632 0.662 1.00 93.81 89 LYS A O 1
ATOM 718 N N . VAL A 1 90 ? 9.625 -11.138 -1.011 1.00 89.88 90 VAL A N 1
ATOM 719 C CA . VAL A 1 90 ? 9.549 -12.087 -2.127 1.00 89.88 90 VAL A CA 1
ATOM 720 C C . VAL A 1 90 ? 10.785 -11.941 -3.003 1.00 89.88 90 VAL A C 1
ATOM 722 O O . VAL A 1 90 ? 11.384 -10.868 -3.076 1.00 89.88 90 VAL A O 1
ATOM 725 N N . LYS A 1 91 ? 11.192 -13.066 -3.581 1.00 83.62 91 LYS A N 1
ATOM 726 C CA . LYS A 1 91 ? 12.394 -13.240 -4.396 1.00 83.62 91 LYS A CA 1
ATOM 727 C C . LYS A 1 91 ? 12.027 -13.306 -5.873 1.00 83.62 91 LYS A C 1
ATOM 729 O O . LYS A 1 91 ? 10.915 -13.808 -6.148 1.00 83.62 91 LYS A O 1
#